Protein AF-A0A7X8EQ55-F1 (afdb_monomer_lite)

Structure (mmCIF, N/CA/C/O backbone):
data_AF-A0A7X8EQ55-F1
#
_entry.id   AF-A0A7X8EQ55-F1
#
loop_
_atom_site.group_PDB
_atom_site.id
_atom_site.type_symbol
_atom_site.label_atom_id
_atom_site.label_alt_id
_atom_site.label_comp_id
_atom_site.label_asym_id
_atom_site.label_entity_id
_atom_site.label_seq_id
_atom_site.pdbx_PDB_ins_code
_atom_site.Cartn_x
_atom_site.Cartn_y
_atom_site.Cartn_z
_atom_site.occupancy
_atom_site.B_iso_or_equiv
_atom_site.auth_seq_id
_atom_site.auth_comp_i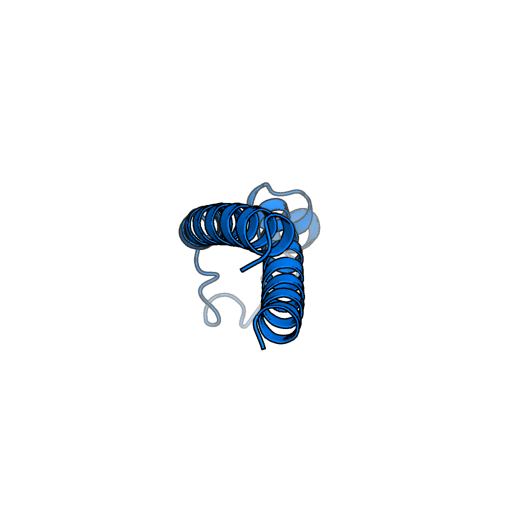d
_atom_site.auth_asym_id
_atom_site.auth_atom_id
_atom_site.pdbx_PDB_model_num
ATOM 1 N N . MET A 1 1 ? -15.230 -0.122 19.413 1.00 66.50 1 MET A N 1
ATOM 2 C CA . MET A 1 1 ? -14.710 0.168 18.061 1.00 66.50 1 MET A CA 1
ATOM 3 C C . MET A 1 1 ? -15.378 1.436 17.591 1.00 66.50 1 MET A C 1
ATOM 5 O O . MET A 1 1 ? -16.533 1.387 17.185 1.00 66.50 1 MET A O 1
ATOM 9 N N . ASP A 1 2 ? -14.688 2.561 17.732 1.00 87.31 2 ASP A N 1
ATOM 10 C CA . ASP A 1 2 ? -15.232 3.846 17.307 1.00 87.31 2 ASP A CA 1
ATOM 11 C C . ASP A 1 2 ? -15.382 3.898 15.786 1.00 87.31 2 ASP A C 1
ATOM 13 O O . ASP A 1 2 ? -14.649 3.240 15.040 1.00 87.31 2 ASP A O 1
ATOM 17 N N . ILE A 1 3 ? -16.335 4.711 15.325 1.00 88.69 3 ILE A N 1
ATOM 18 C CA . ILE A 1 3 ? -16.620 4.928 13.897 1.00 88.69 3 ILE A CA 1
ATOM 19 C C . ILE A 1 3 ? -15.337 5.314 13.143 1.00 88.69 3 ILE A C 1
ATOM 21 O O . ILE A 1 3 ? -15.099 4.835 12.035 1.00 88.69 3 ILE A O 1
ATOM 25 N N . LEU A 1 4 ? -14.467 6.110 13.772 1.00 87.31 4 LEU A N 1
ATOM 26 C CA . LEU A 1 4 ? -13.174 6.506 13.217 1.00 87.31 4 LEU A CA 1
ATOM 27 C C . LEU A 1 4 ? -12.256 5.299 12.948 1.00 87.31 4 LEU A C 1
ATOM 29 O O . LEU A 1 4 ? -11.695 5.184 11.860 1.00 87.31 4 LEU A O 1
ATOM 33 N N . THR A 1 5 ? -12.143 4.369 13.898 1.00 87.44 5 THR A N 1
ATOM 34 C CA . THR A 1 5 ? -11.316 3.157 13.765 1.00 87.44 5 THR A CA 1
ATOM 35 C C . THR A 1 5 ? -11.822 2.252 12.643 1.00 87.44 5 THR A C 1
ATOM 37 O O . THR A 1 5 ? -11.020 1.678 11.902 1.00 87.44 5 THR A O 1
ATOM 40 N N . ILE A 1 6 ? -13.146 2.159 12.471 1.00 90.31 6 ILE A N 1
ATOM 41 C CA . ILE A 1 6 ? -13.766 1.396 11.378 1.00 90.31 6 ILE A CA 1
ATOM 42 C C . ILE A 1 6 ? -13.407 2.018 10.024 1.00 90.31 6 ILE A C 1
ATOM 44 O O . ILE A 1 6 ? -12.946 1.307 9.132 1.00 90.31 6 ILE A O 1
ATOM 48 N N . ILE A 1 7 ? -13.551 3.338 9.878 1.00 91.44 7 ILE A N 1
ATOM 4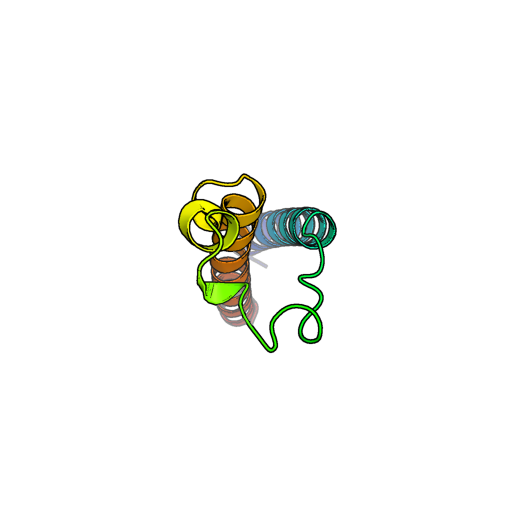9 C CA . ILE A 1 7 ? -13.235 4.047 8.627 1.00 91.44 7 ILE A CA 1
ATOM 50 C C . ILE A 1 7 ? -11.762 3.856 8.249 1.00 91.44 7 ILE A C 1
ATOM 52 O O . ILE A 1 7 ? -11.461 3.483 7.114 1.00 91.44 7 ILE A O 1
ATOM 56 N N . ILE A 1 8 ? -10.842 4.056 9.198 1.00 89.31 8 ILE A N 1
ATOM 57 C CA . ILE A 1 8 ? -9.401 3.901 8.948 1.00 89.31 8 ILE A CA 1
ATOM 58 C C . ILE A 1 8 ? -9.070 2.448 8.578 1.00 89.31 8 ILE A C 1
ATOM 60 O O . ILE A 1 8 ? -8.283 2.217 7.661 1.00 89.31 8 ILE A O 1
ATOM 64 N N . SER A 1 9 ? -9.708 1.467 9.227 1.00 91.12 9 SER A N 1
ATOM 65 C CA . SER A 1 9 ? -9.517 0.045 8.908 1.00 91.12 9 SER A CA 1
ATOM 66 C C . SER A 1 9 ? -9.968 -0.292 7.485 1.00 91.12 9 SER A C 1
ATOM 68 O O . SER A 1 9 ? -9.258 -0.994 6.768 1.00 91.12 9 SER A O 1
ATOM 70 N N . VAL A 1 10 ? -11.109 0.242 7.035 1.00 93.62 10 VAL A N 1
ATOM 71 C CA . VAL A 1 10 ? -11.594 0.040 5.658 1.00 93.62 10 VAL A CA 1
ATOM 72 C C . VAL A 1 10 ? -10.624 0.646 4.640 1.00 93.62 10 VAL A C 1
ATOM 74 O O . VAL A 1 10 ? -10.252 -0.022 3.674 1.00 93.62 10 VAL A O 1
ATOM 77 N N . VAL A 1 11 ? -10.158 1.878 4.872 1.00 91.88 11 VAL A N 1
ATOM 78 C CA . VAL A 1 11 ? -9.162 2.536 4.005 1.00 91.88 11 VAL A CA 1
ATOM 79 C C . VAL A 1 11 ? -7.865 1.730 3.950 1.00 91.88 11 VAL A C 1
ATOM 81 O O . VAL A 1 11 ? -7.299 1.539 2.874 1.00 91.88 11 VAL A O 1
ATOM 84 N N . TYR A 1 12 ? -7.416 1.217 5.093 1.00 92.62 12 TYR A N 1
ATOM 85 C CA . TYR A 1 12 ? -6.212 0.402 5.189 1.00 92.62 12 TYR A CA 1
ATOM 86 C C . TYR A 1 12 ? -6.313 -0.886 4.363 1.00 92.62 12 TYR A C 1
ATOM 88 O O . TYR A 1 12 ? -5.384 -1.209 3.623 1.00 92.62 12 TYR A O 1
ATOM 96 N N . VAL A 1 13 ? -7.454 -1.581 4.417 1.00 94.12 13 VAL A N 1
ATOM 97 C CA . VAL A 1 13 ? -7.696 -2.787 3.608 1.00 94.12 13 VAL A CA 1
ATOM 98 C C . VAL A 1 13 ? -7.671 -2.469 2.111 1.00 94.12 13 VAL A C 1
ATOM 100 O O . VAL A 1 13 ? -7.027 -3.185 1.346 1.00 94.12 13 VAL A O 1
ATOM 103 N N . ILE A 1 14 ? -8.310 -1.379 1.679 1.00 94.56 14 ILE A N 1
ATOM 104 C CA . ILE A 1 14 ? -8.293 -0.958 0.267 1.00 94.56 14 ILE A CA 1
ATOM 105 C C . ILE A 1 14 ? -6.860 -0.650 -0.190 1.00 94.56 14 ILE A C 1
ATOM 107 O O . ILE A 1 14 ? -6.441 -1.087 -1.263 1.00 94.56 14 ILE A O 1
ATOM 111 N N . LEU A 1 15 ? -6.088 0.056 0.640 1.00 91.75 15 LEU A N 1
ATOM 112 C CA . LEU A 1 15 ? -4.691 0.387 0.357 1.00 91.75 15 LEU A CA 1
ATOM 113 C C . LEU A 1 15 ? -3.822 -0.878 0.267 1.00 91.75 15 LEU A C 1
ATOM 115 O O . LEU A 1 15 ? -2.969 -0.969 -0.616 1.00 91.75 15 LEU A O 1
ATOM 119 N N . ALA A 1 16 ? -4.084 -1.879 1.112 1.00 93.38 16 ALA A N 1
ATOM 120 C CA . ALA A 1 16 ? -3.421 -3.181 1.070 1.00 93.38 16 ALA A CA 1
ATOM 121 C C . ALA A 1 16 ? -3.678 -3.916 -0.254 1.00 93.38 16 ALA A C 1
ATOM 123 O O . ALA A 1 16 ? -2.735 -4.366 -0.902 1.00 93.38 16 ALA A O 1
ATOM 124 N N . LEU A 1 17 ? -4.941 -3.996 -0.687 1.00 94.75 17 LEU A N 1
ATOM 125 C CA . LEU A 1 17 ? -5.319 -4.636 -1.954 1.00 94.75 17 LEU A CA 1
ATOM 126 C C . LEU A 1 17 ? -4.704 -3.916 -3.162 1.00 94.75 17 LEU A C 1
ATOM 128 O O . LEU A 1 17 ? -4.209 -4.561 -4.093 1.00 94.75 17 LEU A O 1
ATOM 132 N N . GLY A 1 18 ? -4.681 -2.582 -3.122 1.00 91.25 18 GLY A N 1
ATOM 133 C CA . GLY A 1 18 ? -4.005 -1.765 -4.125 1.00 91.25 18 GLY A CA 1
ATOM 134 C C . GLY A 1 18 ? -2.508 -2.067 -4.192 1.00 91.25 18 GLY A C 1
ATOM 135 O O . GLY A 1 18 ? -1.988 -2.339 -5.272 1.00 91.25 18 GLY A O 1
ATOM 136 N N . LEU A 1 19 ? -1.823 -2.101 -3.044 1.00 90.38 19 LEU A N 1
ATOM 137 C CA . LEU A 1 19 ? -0.400 -2.443 -2.980 1.00 90.38 19 LEU A CA 1
ATOM 138 C C . LEU A 1 19 ? -0.109 -3.852 -3.484 1.00 90.38 19 LEU A C 1
ATOM 140 O O . LEU A 1 19 ? 0.839 -4.017 -4.243 1.00 90.38 19 LEU A O 1
ATOM 144 N N . ILE A 1 20 ? -0.918 -4.848 -3.118 1.00 90.31 20 ILE A N 1
ATOM 145 C CA . ILE A 1 20 ? -0.762 -6.221 -3.619 1.00 90.31 20 ILE A CA 1
ATOM 146 C C . ILE A 1 20 ? -0.813 -6.224 -5.147 1.00 90.31 20 ILE A C 1
ATOM 148 O O . ILE A 1 20 ? 0.083 -6.760 -5.793 1.00 90.31 20 ILE A O 1
ATOM 152 N N . THR A 1 21 ? -1.819 -5.568 -5.726 1.00 90.06 21 THR A N 1
ATOM 153 C CA . THR A 1 21 ? -1.975 -5.487 -7.184 1.00 90.06 21 THR A CA 1
ATOM 154 C C . THR A 1 21 ? -0.762 -4.818 -7.833 1.00 90.06 21 THR A C 1
ATOM 156 O O . THR A 1 21 ? -0.208 -5.337 -8.797 1.00 90.06 21 THR A O 1
ATOM 159 N N . VAL A 1 22 ? -0.300 -3.696 -7.279 1.00 87.50 22 VAL A N 1
ATOM 160 C CA . VAL A 1 22 ? 0.852 -2.955 -7.811 1.00 87.50 22 VAL A CA 1
ATOM 161 C C . VAL A 1 22 ? 2.164 -3.740 -7.662 1.00 87.50 22 VAL A C 1
ATOM 163 O O . VAL A 1 22 ? 3.017 -3.662 -8.543 1.00 87.50 22 VAL A O 1
ATOM 166 N N . VAL A 1 23 ? 2.342 -4.504 -6.582 1.00 87.00 23 VAL A N 1
ATOM 167 C CA . VAL A 1 23 ? 3.517 -5.369 -6.367 1.00 87.00 23 VAL A CA 1
ATOM 168 C C . VAL A 1 23 ? 3.525 -6.543 -7.338 1.00 87.00 23 VAL A C 1
ATOM 170 O O . VAL A 1 23 ? 4.576 -6.861 -7.880 1.00 87.00 23 VAL A O 1
ATOM 173 N N . LEU A 1 24 ? 2.372 -7.154 -7.614 1.00 85.88 24 LEU A N 1
ATOM 174 C CA . LEU A 1 24 ? 2.276 -8.230 -8.607 1.00 85.88 24 LEU A CA 1
ATOM 175 C C . LEU A 1 24 ? 2.561 -7.743 -10.033 1.00 85.88 24 LEU A C 1
ATOM 177 O O . LEU A 1 24 ? 3.082 -8.501 -10.844 1.00 85.88 24 LEU A O 1
ATOM 181 N N . LEU A 1 25 ? 2.236 -6.483 -10.333 1.00 83.44 25 LEU A N 1
ATOM 182 C CA . LEU A 1 25 ? 2.543 -5.848 -11.616 1.00 83.44 25 LEU A CA 1
ATOM 183 C C . LEU A 1 25 ? 4.007 -5.393 -11.734 1.00 83.44 25 LEU A C 1
ATOM 185 O O . LEU A 1 25 ? 4.421 -4.979 -12.815 1.00 83.44 25 LEU A O 1
ATOM 189 N N . GLN A 1 26 ? 4.797 -5.447 -10.657 1.00 80.19 26 GLN A N 1
ATOM 190 C CA . GLN A 1 26 ? 6.227 -5.161 -10.735 1.00 80.19 26 GLN A CA 1
ATOM 191 C C . GLN A 1 26 ? 6.975 -6.383 -11.248 1.00 80.19 26 GLN A C 1
ATOM 193 O O . GLN A 1 26 ? 6.959 -7.447 -10.630 1.00 80.19 26 GLN A O 1
ATOM 198 N N . GLU A 1 27 ? 7.686 -6.212 -12.361 1.00 69.81 27 GLU A N 1
ATOM 199 C CA . GLU A 1 27 ? 8.647 -7.209 -12.811 1.00 69.81 27 GLU A CA 1
ATOM 200 C C . GLU A 1 27 ? 9.685 -7.420 -11.705 1.00 69.81 27 GLU A C 1
ATOM 202 O O . GLU A 1 27 ? 10.314 -6.474 -11.215 1.00 69.81 27 GLU A O 1
ATOM 207 N N . GLY A 1 28 ? 9.856 -8.671 -11.272 1.00 63.84 28 GLY A N 1
ATOM 208 C CA . GLY A 1 28 ? 10.919 -9.019 -10.346 1.00 63.84 28 GLY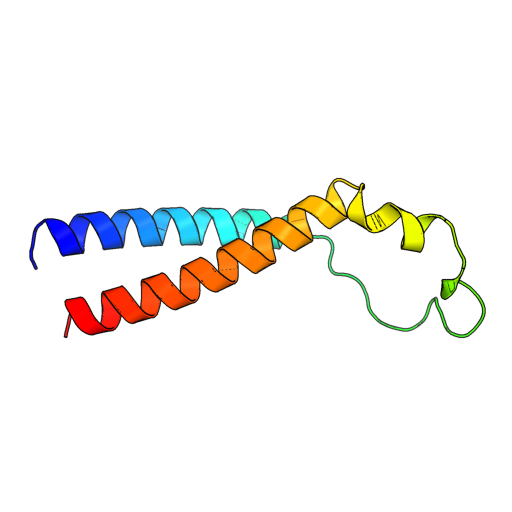 A CA 1
ATOM 209 C C . GLY A 1 28 ? 12.242 -8.685 -11.017 1.00 63.84 28 GLY A C 1
ATOM 210 O O . GLY A 1 28 ? 12.655 -9.407 -11.920 1.00 63.84 28 GLY A O 1
ATOM 211 N N . LYS A 1 29 ? 12.889 -7.584 -10.609 1.00 59.75 29 LYS A N 1
ATOM 212 C CA . LYS A 1 29 ? 14.268 -7.247 -10.989 1.00 59.75 29 LYS A CA 1
ATOM 213 C C . LYS A 1 29 ? 15.125 -8.467 -10.664 1.00 59.75 29 LYS A C 1
ATOM 215 O O . LYS A 1 29 ? 15.574 -8.629 -9.531 1.00 59.75 29 LYS A O 1
ATOM 220 N N . SER A 1 30 ? 15.307 -9.352 -11.638 1.00 54.44 30 SER A N 1
ATOM 221 C CA . SER A 1 30 ? 16.141 -10.529 -11.488 1.00 54.44 30 SER A CA 1
ATOM 222 C C . SER A 1 30 ? 17.555 -10.020 -11.264 1.00 54.44 30 SER A C 1
ATOM 224 O O . SER A 1 30 ? 18.220 -9.517 -12.171 1.00 54.44 30 SER A O 1
ATOM 226 N N . ALA A 1 31 ? 17.977 -10.068 -10.008 1.00 58.50 31 ALA A N 1
ATOM 227 C CA . ALA A 1 31 ? 19.308 -9.710 -9.594 1.00 58.50 31 ALA A CA 1
ATOM 228 C C . ALA A 1 31 ? 20.309 -10.701 -10.208 1.00 58.50 31 ALA A C 1
ATOM 230 O O . ALA A 1 31 ? 20.210 -11.907 -10.003 1.00 58.50 31 ALA A O 1
ATOM 231 N N . GLY A 1 32 ? 21.327 -10.180 -10.893 1.00 60.88 32 GLY A N 1
ATOM 232 C CA . GLY A 1 32 ? 22.682 -10.554 -10.485 1.00 60.88 32 GLY A CA 1
ATOM 233 C C . GLY A 1 32 ? 23.611 -11.276 -11.461 1.00 60.88 32 GLY A C 1
ATOM 234 O O . GLY A 1 32 ? 24.753 -11.478 -11.071 1.00 60.88 32 GLY A O 1
ATOM 235 N N . LEU A 1 33 ? 23.225 -11.629 -12.696 1.00 57.19 33 LEU A N 1
ATOM 236 C CA . LEU A 1 33 ? 24.163 -12.307 -13.627 1.00 57.19 33 LEU A CA 1
ATOM 237 C C . LEU A 1 33 ? 24.323 -11.674 -15.021 1.00 57.19 33 LEU A C 1
ATOM 239 O O . LEU A 1 33 ? 25.106 -12.167 -15.824 1.00 57.19 33 LEU A O 1
ATOM 243 N N . GLY A 1 34 ? 23.656 -10.551 -15.307 1.00 60.56 34 GLY A N 1
ATOM 244 C CA . GLY A 1 34 ? 23.792 -9.838 -16.589 1.00 60.56 34 GLY A CA 1
ATOM 245 C C . GLY A 1 34 ? 24.731 -8.621 -16.582 1.00 60.56 34 GLY A C 1
ATOM 246 O O . GLY A 1 34 ? 24.914 -7.997 -17.621 1.00 60.56 34 GLY A O 1
ATOM 247 N N . SER A 1 35 ? 25.302 -8.234 -15.432 1.00 54.97 35 SER A N 1
ATOM 248 C CA . SER A 1 35 ? 25.979 -6.933 -15.257 1.00 54.97 35 SER A CA 1
ATOM 249 C C . SER A 1 35 ? 27.437 -7.004 -14.800 1.00 54.97 35 SER A C 1
ATOM 251 O O . SER A 1 35 ? 27.977 -5.986 -14.376 1.00 54.97 35 SER A O 1
ATOM 253 N N . ILE A 1 36 ? 28.102 -8.156 -14.899 1.00 56.66 36 ILE A N 1
ATOM 254 C CA . ILE A 1 36 ? 29.498 -8.305 -14.444 1.00 56.66 36 ILE A CA 1
ATOM 255 C C . ILE A 1 36 ? 30.521 -7.533 -15.317 1.00 56.66 36 ILE A C 1
ATOM 257 O O . ILE A 1 36 ? 31.692 -7.491 -14.963 1.00 56.66 36 ILE A O 1
ATOM 261 N N . GLY A 1 37 ? 30.133 -6.826 -16.392 1.00 58.06 37 GLY A N 1
ATOM 262 C CA . GLY A 1 37 ? 31.143 -6.138 -17.219 1.00 58.06 37 GLY A CA 1
ATOM 263 C C . GLY A 1 37 ? 30.778 -4.900 -18.043 1.00 58.06 37 GLY A C 1
ATOM 264 O O . GLY A 1 37 ? 31.635 -4.471 -18.802 1.00 58.06 37 GLY A O 1
ATOM 265 N N . GLY A 1 38 ? 29.585 -4.294 -17.949 1.00 57.31 38 GLY A N 1
ATOM 266 C CA . GLY A 1 38 ? 29.330 -3.102 -18.794 1.00 57.31 38 GLY A CA 1
ATOM 267 C C . GLY A 1 38 ? 27.930 -2.483 -18.825 1.00 57.31 38 GLY A C 1
ATOM 268 O O . GLY A 1 38 ? 27.728 -1.456 -19.462 1.00 57.31 38 GLY A O 1
ATOM 269 N N . ALA A 1 39 ? 26.941 -3.048 -18.128 1.00 55.56 39 ALA A N 1
ATOM 270 C CA . ALA A 1 39 ? 25.567 -2.527 -18.156 1.00 55.5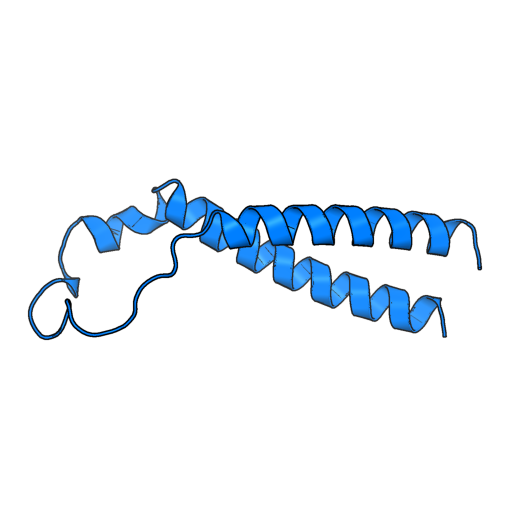6 39 ALA A CA 1
ATOM 271 C C . ALA A 1 39 ? 25.330 -1.294 -17.254 1.00 55.56 39 ALA A C 1
ATOM 273 O O . ALA A 1 39 ? 24.277 -0.665 -17.345 1.00 55.56 39 ALA A O 1
ATOM 274 N N . ALA A 1 40 ? 26.298 -0.925 -16.405 1.00 54.44 40 ALA A N 1
ATOM 275 C CA . ALA A 1 40 ? 26.212 0.251 -15.533 1.00 54.44 40 ALA A CA 1
ATOM 276 C C . ALA A 1 40 ? 26.210 1.589 -16.309 1.00 54.44 40 ALA A C 1
ATOM 278 O O . ALA A 1 40 ? 25.759 2.599 -15.776 1.00 54.44 40 ALA A O 1
ATOM 279 N N . GLU A 1 41 ? 26.637 1.586 -17.577 1.00 54.94 41 GLU A N 1
ATOM 280 C CA . GLU A 1 41 ? 26.677 2.768 -18.454 1.00 54.94 41 GLU A CA 1
ATOM 281 C C . GLU A 1 41 ? 25.626 2.747 -19.577 1.00 54.94 41 GLU A C 1
ATOM 283 O O . GLU A 1 41 ? 25.566 3.658 -20.402 1.00 54.94 41 GLU A O 1
ATOM 288 N N . THR A 1 42 ? 24.748 1.739 -19.626 1.00 63.47 42 THR A N 1
ATOM 289 C CA . THR A 1 42 ? 23.700 1.700 -20.655 1.00 63.47 42 THR A CA 1
ATOM 290 C C . THR A 1 42 ? 22.607 2.725 -20.334 1.00 63.47 42 THR A C 1
ATOM 292 O O . THR A 1 42 ? 22.095 2.776 -19.215 1.00 63.47 42 THR A O 1
ATOM 295 N N . TYR A 1 43 ? 22.199 3.510 -21.339 1.00 54.31 43 TYR A N 1
ATOM 296 C CA . TYR A 1 43 ? 21.112 4.507 -21.305 1.00 54.31 43 TYR A CA 1
ATOM 297 C C . TYR A 1 43 ? 19.843 4.058 -20.546 1.00 54.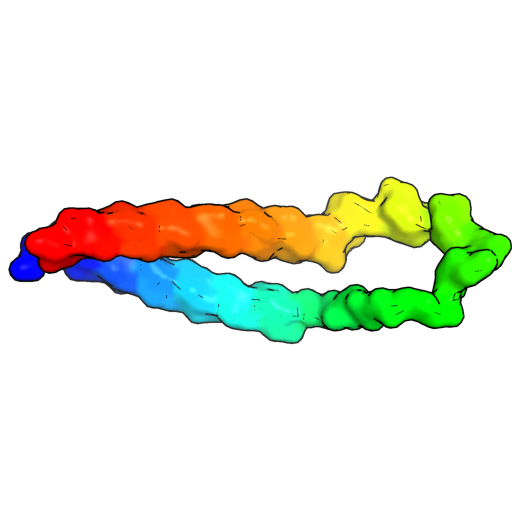31 43 TYR A C 1
ATOM 299 O O . TYR A 1 43 ? 19.148 4.882 -19.948 1.00 54.31 43 TYR A O 1
ATOM 307 N N . TRP A 1 44 ? 19.578 2.750 -20.508 1.00 54.59 44 TRP A N 1
ATOM 308 C CA . TRP A 1 44 ? 18.489 2.113 -19.769 1.00 54.59 44 TRP A CA 1
ATOM 309 C C . TRP A 1 44 ? 18.553 2.316 -18.249 1.00 54.59 44 TRP A C 1
ATOM 311 O O . TRP A 1 44 ? 17.518 2.520 -17.627 1.00 54.59 44 TRP A O 1
ATOM 321 N N . GLY A 1 45 ? 19.744 2.308 -17.640 1.00 62.25 45 GLY A N 1
ATOM 322 C CA . GLY A 1 45 ? 19.912 2.552 -16.202 1.00 62.25 45 GLY A CA 1
ATOM 323 C C . GLY A 1 45 ? 19.726 4.025 -15.827 1.00 62.25 45 GLY A C 1
ATOM 324 O O . GLY A 1 45 ? 19.148 4.336 -14.787 1.00 62.25 45 GLY A O 1
ATOM 325 N N . LYS A 1 46 ? 20.147 4.936 -16.712 1.00 62.44 46 LYS A N 1
ATOM 326 C CA . LYS A 1 46 ? 20.125 6.390 -16.489 1.00 62.44 46 LYS A CA 1
ATOM 327 C C . LYS A 1 46 ? 18.725 7.002 -16.6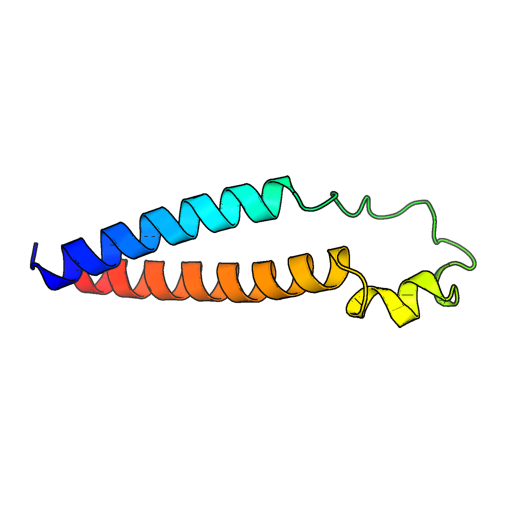51 1.00 62.44 46 LYS A C 1
ATOM 329 O O . LYS A 1 46 ? 18.385 7.921 -15.914 1.00 62.44 46 LYS A O 1
ATOM 334 N N . ASN A 1 47 ? 17.889 6.443 -17.535 1.00 63.19 47 ASN A N 1
ATOM 335 C CA . ASN A 1 47 ? 16.493 6.866 -17.729 1.00 63.19 47 ASN A CA 1
ATOM 336 C C . ASN A 1 47 ? 15.448 5.945 -17.072 1.00 63.19 47 ASN A C 1
ATOM 338 O O . ASN A 1 47 ? 14.253 6.198 -17.226 1.00 63.19 47 ASN A O 1
ATOM 342 N N . LYS A 1 48 ? 15.842 4.919 -16.295 1.00 62.34 48 LYS A N 1
ATOM 343 C CA . LYS A 1 48 ? 14.883 4.006 -15.635 1.00 62.34 48 LYS A CA 1
ATOM 344 C C . LYS A 1 48 ? 13.903 4.742 -14.712 1.00 62.34 48 LYS A C 1
ATOM 346 O O . LYS A 1 48 ? 12.750 4.343 -14.617 1.00 62.34 48 LYS A O 1
ATOM 351 N N . ALA A 1 49 ? 14.318 5.863 -14.118 1.00 60.91 49 ALA A N 1
ATOM 352 C CA . ALA A 1 49 ? 13.452 6.725 -13.308 1.00 60.91 49 ALA A CA 1
ATOM 353 C C . ALA A 1 49 ? 12.307 7.400 -14.097 1.00 60.91 49 ALA A C 1
ATOM 355 O O . ALA A 1 49 ? 11.306 7.777 -13.495 1.00 60.91 49 ALA A O 1
ATOM 356 N N . HIS A 1 50 ? 12.441 7.540 -15.421 1.00 66.38 50 HIS A N 1
ATOM 357 C CA . HIS A 1 50 ? 11.409 8.069 -16.323 1.00 66.38 50 HIS A CA 1
ATOM 358 C C . HIS A 1 50 ? 10.604 6.965 -17.028 1.00 66.38 50 HIS A C 1
ATOM 360 O O . HIS A 1 50 ? 9.664 7.265 -17.761 1.00 66.38 50 HIS A O 1
ATOM 366 N N . SER A 1 51 ? 10.955 5.694 -16.814 1.00 71.31 51 SER A N 1
ATOM 367 C CA . SER A 1 51 ? 10.158 4.556 -17.270 1.00 71.31 51 SER A CA 1
ATOM 368 C C . SER A 1 51 ? 8.946 4.368 -16.359 1.00 71.31 51 SER A C 1
ATOM 370 O O . SER A 1 51 ? 9.021 4.618 -15.153 1.00 71.31 51 SER A O 1
ATOM 372 N N . LEU A 1 52 ? 7.846 3.859 -16.922 1.00 69.12 52 LEU A N 1
ATOM 373 C CA . LEU A 1 52 ? 6.670 3.437 -16.157 1.00 69.12 52 LEU A CA 1
ATOM 374 C C . LEU A 1 52 ? 7.076 2.508 -15.005 1.00 69.12 52 LEU A C 1
ATOM 376 O O . LEU A 1 52 ? 6.647 2.704 -13.873 1.00 69.12 52 LEU A O 1
ATOM 380 N N . GLU A 1 53 ? 7.996 1.581 -15.263 1.00 70.94 53 GLU A N 1
ATOM 381 C CA . GLU A 1 53 ? 8.526 0.635 -14.278 1.00 70.94 53 GLU A CA 1
ATOM 382 C C . GLU A 1 53 ? 9.176 1.346 -13.069 1.00 70.94 53 GLU A C 1
ATOM 384 O O . GLU A 1 53 ? 8.925 0.991 -11.919 1.00 70.94 53 GLU A O 1
ATOM 389 N N . GLY A 1 54 ? 9.952 2.413 -13.309 1.00 72.69 54 GLY A N 1
ATOM 390 C CA . GLY A 1 54 ? 10.583 3.205 -12.247 1.00 72.69 54 GLY A CA 1
ATOM 391 C C . GLY A 1 54 ? 9.596 4.078 -11.469 1.00 72.69 54 GLY A C 1
ATOM 392 O O . GLY A 1 54 ? 9.781 4.307 -10.270 1.00 72.69 54 GLY A O 1
ATOM 393 N N . ALA A 1 55 ? 8.519 4.532 -12.116 1.00 77.88 55 ALA A N 1
ATOM 394 C CA . ALA A 1 55 ? 7.435 5.235 -11.439 1.00 77.88 55 ALA A CA 1
ATOM 395 C C . ALA A 1 55 ? 6.672 4.287 -10.499 1.00 77.88 55 ALA A C 1
ATOM 397 O O . ALA A 1 55 ? 6.508 4.606 -9.319 1.00 77.88 55 ALA A O 1
ATOM 398 N N . PHE A 1 56 ? 6.278 3.102 -10.981 1.00 78.81 56 PHE A N 1
ATOM 399 C CA . PHE A 1 56 ? 5.611 2.080 -10.164 1.00 78.81 56 PHE A CA 1
ATOM 400 C C . PHE A 1 56 ? 6.485 1.619 -8.985 1.00 78.81 56 PHE A C 1
ATOM 402 O O . PHE A 1 56 ? 5.979 1.521 -7.865 1.00 78.81 56 PHE A O 1
ATOM 409 N N . GLU A 1 57 ? 7.799 1.444 -9.178 1.00 81.56 57 GLU A N 1
ATOM 410 C CA . GLU A 1 57 ? 8.755 1.141 -8.095 1.00 81.56 57 GLU A CA 1
ATOM 411 C C . GLU A 1 57 ? 8.742 2.242 -7.010 1.00 81.56 57 GLU A C 1
ATOM 413 O O . GLU A 1 57 ? 8.633 1.959 -5.811 1.00 81.56 57 GLU A O 1
ATOM 418 N N . LYS A 1 58 ? 8.769 3.521 -7.412 1.00 82.12 58 LYS A N 1
ATOM 419 C CA . LYS A 1 58 ? 8.746 4.661 -6.478 1.00 82.12 58 LYS A CA 1
ATOM 420 C C . LYS A 1 58 ? 7.418 4.773 -5.723 1.00 82.12 58 LYS A C 1
ATOM 422 O O . LYS A 1 58 ? 7.433 4.965 -4.505 1.00 82.12 58 LYS A O 1
ATOM 427 N N . TYR A 1 59 ? 6.286 4.638 -6.414 1.00 84.88 59 TYR A N 1
ATOM 428 C CA . TYR A 1 59 ? 4.962 4.697 -5.787 1.00 84.88 59 TYR A CA 1
ATOM 429 C C . TYR A 1 59 ? 4.744 3.552 -4.804 1.00 84.88 59 TYR A C 1
ATOM 431 O O . TYR A 1 59 ? 4.237 3.783 -3.709 1.00 84.88 59 TYR A O 1
ATOM 439 N N . THR A 1 60 ? 5.201 2.348 -5.139 1.00 87.81 60 THR A N 1
ATOM 440 C CA . THR A 1 60 ? 5.112 1.189 -4.239 1.00 87.81 60 THR A CA 1
ATOM 441 C C . THR A 1 60 ? 5.941 1.394 -2.991 1.00 87.81 60 THR A C 1
ATOM 443 O O . THR A 1 60 ? 5.475 1.100 -1.897 1.00 87.81 60 THR A O 1
ATOM 446 N N . LYS A 1 61 ? 7.145 1.959 -3.121 1.00 87.56 61 LYS A N 1
ATOM 447 C CA . LYS A 1 61 ? 8.004 2.244 -1.969 1.00 87.56 61 LYS A CA 1
ATOM 448 C C . LYS A 1 61 ? 7.358 3.246 -1.007 1.00 87.56 61 LYS A C 1
ATOM 450 O O . LYS A 1 61 ? 7.392 3.043 0.205 1.00 87.56 61 LYS A O 1
ATOM 455 N N . ILE A 1 62 ? 6.732 4.297 -1.543 1.00 89.69 62 ILE A N 1
ATOM 456 C CA . ILE A 1 62 ? 5.979 5.282 -0.747 1.00 89.69 62 ILE A CA 1
ATOM 457 C C . ILE A 1 62 ? 4.735 4.631 -0.126 1.00 89.69 62 ILE A C 1
ATOM 459 O O . ILE A 1 62 ? 4.488 4.793 1.069 1.00 89.69 62 ILE A O 1
ATOM 463 N N . GLY A 1 63 ? 3.981 3.860 -0.912 1.00 88.75 63 GLY A N 1
ATOM 464 C CA . GLY A 1 63 ? 2.781 3.160 -0.459 1.00 88.75 63 GLY A CA 1
ATOM 465 C C . GLY A 1 63 ? 3.075 2.138 0.639 1.00 88.75 63 GLY A C 1
ATOM 466 O O . GLY A 1 63 ? 2.358 2.098 1.632 1.00 88.75 63 GLY A O 1
ATOM 467 N N . ALA A 1 64 ? 4.165 1.378 0.529 1.00 90.19 64 ALA A N 1
ATOM 468 C CA . ALA A 1 64 ? 4.616 0.444 1.557 1.00 90.19 64 ALA A CA 1
ATOM 469 C C . ALA A 1 64 ? 4.977 1.166 2.866 1.00 90.19 64 ALA A C 1
ATOM 471 O O . ALA A 1 64 ? 4.619 0.703 3.947 1.00 90.19 64 ALA A O 1
ATOM 472 N N . GLY A 1 65 ? 5.621 2.336 2.780 1.00 93.12 65 GLY A N 1
ATOM 473 C CA . GLY A 1 65 ? 5.866 3.189 3.946 1.00 93.12 65 GLY A CA 1
ATOM 474 C C . GLY A 1 65 ? 4.567 3.652 4.612 1.00 93.12 65 GLY A C 1
ATOM 475 O O . GLY A 1 65 ? 4.403 3.498 5.822 1.00 93.12 65 GLY A O 1
ATOM 476 N N . LEU A 1 66 ? 3.612 4.151 3.821 1.00 90.81 66 LEU A N 1
ATOM 477 C CA . LEU A 1 66 ? 2.281 4.547 4.302 1.00 90.81 66 LEU A CA 1
ATOM 478 C C . LEU A 1 66 ? 1.519 3.380 4.936 1.00 90.81 66 LEU A C 1
ATOM 480 O O . LEU A 1 66 ? 0.889 3.560 5.975 1.00 90.81 66 LEU A O 1
ATOM 484 N N . PHE A 1 67 ? 1.604 2.186 4.352 1.00 92.38 67 PHE A N 1
ATOM 485 C CA . PHE A 1 67 ? 0.987 0.976 4.885 1.00 92.38 67 PHE A CA 1
ATOM 486 C C . PHE A 1 67 ? 1.529 0.634 6.276 1.00 92.38 67 PHE A C 1
ATOM 488 O O . PHE A 1 67 ? 0.748 0.388 7.190 1.00 92.38 67 PHE A O 1
ATOM 495 N N . ILE A 1 68 ? 2.849 0.684 6.476 1.00 93.56 68 ILE A N 1
ATOM 496 C CA . ILE A 1 68 ? 3.447 0.433 7.796 1.00 93.56 68 ILE A CA 1
ATOM 497 C C . ILE A 1 68 ? 2.996 1.486 8.816 1.00 93.56 68 ILE A C 1
ATOM 499 O O . ILE A 1 68 ? 2.614 1.134 9.931 1.00 93.56 68 ILE A O 1
ATOM 503 N N . ILE A 1 69 ? 2.995 2.768 8.441 1.00 93.50 69 ILE A N 1
ATOM 504 C CA . ILE A 1 69 ? 2.568 3.853 9.338 1.00 93.50 69 ILE A CA 1
ATOM 505 C C . ILE A 1 69 ? 1.097 3.678 9.736 1.00 93.50 69 ILE A C 1
ATOM 507 O O . ILE A 1 69 ? 0.774 3.732 10.921 1.00 93.50 69 ILE A O 1
ATOM 511 N N . LEU A 1 70 ? 0.210 3.416 8.772 1.00 89.62 70 LEU A N 1
ATOM 512 C CA . LEU A 1 70 ? -1.211 3.182 9.041 1.00 89.62 70 LEU A CA 1
ATOM 513 C C . LEU A 1 70 ? -1.439 1.939 9.905 1.00 89.62 70 LEU A C 1
ATOM 515 O O . LEU A 1 70 ? -2.298 1.974 10.784 1.00 89.62 70 LEU A O 1
ATOM 519 N N . ALA A 1 71 ? -0.654 0.877 9.708 1.00 91.69 71 ALA A N 1
ATOM 520 C CA . ALA A 1 71 ? -0.716 -0.323 10.538 1.00 91.69 71 ALA A CA 1
ATOM 521 C C . ALA A 1 71 ? -0.371 -0.019 12.003 1.00 91.69 71 ALA A C 1
ATOM 523 O O . ALA A 1 71 ? -1.073 -0.468 12.908 1.00 91.69 71 ALA A O 1
ATOM 524 N N . LEU A 1 72 ? 0.680 0.774 12.241 1.00 93.00 72 LEU A N 1
ATOM 525 C CA . LEU A 1 72 ? 1.076 1.196 13.587 1.00 93.00 72 LEU A CA 1
ATOM 526 C C . LEU A 1 72 ? 0.012 2.083 14.239 1.00 93.00 72 LEU A C 1
ATOM 528 O O . LEU A 1 72 ? -0.350 1.853 15.390 1.00 93.00 72 LEU A O 1
ATOM 532 N N . VAL A 1 73 ? -0.522 3.058 13.499 1.00 89.81 73 VAL A N 1
ATOM 533 C CA . VAL A 1 73 ? -1.594 3.938 13.987 1.00 89.81 73 VAL A CA 1
ATOM 534 C C . VAL A 1 73 ? -2.833 3.122 14.357 1.00 89.81 73 VAL A C 1
ATOM 536 O O . VAL A 1 73 ? -3.354 3.280 15.457 1.00 89.81 73 VAL A O 1
ATOM 539 N N . LEU A 1 74 ? -3.274 2.202 13.493 1.00 88.75 74 LEU A N 1
ATOM 540 C CA . LEU A 1 74 ? -4.395 1.310 13.798 1.00 88.75 74 LEU A CA 1
ATOM 541 C C . LEU A 1 74 ? -4.111 0.418 15.007 1.00 88.75 74 LEU A C 1
ATOM 543 O O . LEU A 1 74 ? -4.997 0.239 15.836 1.00 88.75 74 LEU A O 1
ATOM 547 N N . ASN A 1 75 ? -2.894 -0.114 15.144 1.00 91.00 75 ASN A N 1
ATOM 548 C CA . ASN A 1 75 ? -2.533 -0.949 16.288 1.00 91.00 75 ASN A CA 1
ATOM 549 C C . ASN A 1 75 ? -2.651 -0.190 17.616 1.00 91.00 75 ASN A C 1
ATOM 551 O O . ASN A 1 75 ? -3.168 -0.744 18.580 1.00 91.00 75 ASN A O 1
ATOM 555 N N . VAL A 1 76 ? -2.222 1.075 17.648 1.00 89.00 76 VAL A N 1
ATOM 556 C CA . VAL A 1 76 ? -2.340 1.936 18.834 1.00 89.00 76 VAL A CA 1
ATOM 557 C C . VAL A 1 76 ? -3.786 2.370 19.089 1.00 89.00 76 VAL A C 1
ATOM 559 O O . VAL A 1 76 ? -4.164 2.494 20.242 1.00 89.00 76 VAL A O 1
ATOM 562 N N . LEU A 1 77 ? -4.598 2.590 18.048 1.00 83.81 77 LEU A N 1
ATOM 563 C CA . LEU A 1 77 ? -6.006 3.003 18.189 1.00 83.81 77 LEU A CA 1
ATOM 564 C C . LEU A 1 77 ? -6.964 1.857 18.557 1.00 83.81 77 LEU A C 1
ATOM 566 O O . LEU A 1 77 ? -8.055 2.113 19.061 1.00 83.81 77 LEU A O 1
ATOM 570 N N . ILE A 1 78 ? -6.618 0.613 18.216 1.00 81.75 78 ILE A N 1
ATOM 571 C CA . ILE A 1 78 ? -7.423 -0.583 18.521 1.00 81.75 78 ILE A CA 1
ATOM 572 C C . ILE A 1 78 ? -7.103 -1.129 19.919 1.00 81.75 78 ILE A C 1
ATOM 574 O O . ILE A 1 78 ? -7.952 -1.787 20.523 1.00 81.75 78 ILE A O 1
ATOM 578 N N . LYS A 1 79 ? -5.879 -0.899 20.395 1.00 69.44 79 LYS A N 1
ATOM 579 C CA . LYS A 1 79 ? -5.402 -1.321 21.711 1.00 69.44 79 LYS A CA 1
ATOM 580 C C . LYS A 1 79 ? -5.857 -0.360 22.803 1.00 69.44 79 LYS A C 1
ATOM 582 O O . LYS A 1 79 ? -6.134 -0.875 23.908 1.00 69.44 79 LYS A O 1
#

Radius of gyration: 17.94 Å; chains: 1; bounding box: 48×20×43 Å

Secondary structure (DSSP, 8-state):
--HHHHHHHHHHHHHHHHHHHHHHTS-----SSS-SSSGGGSHHHHSGGGSHHHHHHHHHHHHHHHHHHHHHHHHHHH-

pLDDT: mean 78.52, std 14.11, range [54.31, 94.75]

Sequence (79 aa):
MDILTIIISVVYVILALGLITVVLLQEGKSAGLGSIGGAAETYWGKNKAHSLEGAFEKYTKIGAGLFIILALVLNVLIK

Foldseek 3Di:
DDPVLVVLVVVLVVLVVVLVVLVVVADDPPDDDPPPDDPVPDPCVVCVCVDPNVVSVVVSVVSVVVSVVSVVVSVVVVD